Protein AF-A0A538AGN5-F1 (afdb_monomer_lite)

Sequence (71 aa):
MLYADARGVSRVYEMSLSDGVWEIWRDAPGFCQRFTGTFSDDGRAIAGYWDRSRDGSSWERDFDLTYTKVS

Secondary structure (DSSP, 8-state):
-EEE-TTS-EEE-EEEEETTEEEEEE--TT-EEEEEEEE-TTSSEEEEEEEEESSSSS-EEEEEEEEE---

Radius of gyration: 13.48 Å; chains: 1; bounding box: 32×28×28 Å

Foldseek 3Di:
DWDADPVRDIDDWDWDDPDQWTKIWDDDAQKTKIKIWGADPVRFKTWMWMWIDNHVPDIDTPDTDMDGDDD

pLDDT: mean 96.23, std 2.99, range [83.0, 98.75]

Structure (mmCIF, N/CA/C/O backbone):
data_AF-A0A538AGN5-F1
#
_entry.id   AF-A0A538AGN5-F1
#
loop_
_atom_site.group_PDB
_atom_site.id
_atom_site.type_symbol
_atom_site.label_atom_id
_atom_site.label_alt_id
_atom_site.label_comp_id
_atom_site.label_asym_id
_atom_site.label_entity_id
_atom_site.label_seq_id
_atom_site.pdbx_PDB_ins_code
_atom_site.Cartn_x
_atom_site.Cartn_y
_atom_site.Cartn_z
_atom_site.occupancy
_atom_site.B_iso_or_equiv
_atom_site.auth_seq_id
_atom_site.auth_comp_id
_atom_site.auth_asym_id
_atom_site.auth_atom_id
_atom_site.pdbx_PDB_model_num
ATOM 1 N N . MET A 1 1 ? 8.216 -9.314 5.214 1.00 88.06 1 MET A N 1
ATOM 2 C CA . MET A 1 1 ? 7.025 -10.153 4.937 1.00 88.06 1 MET A CA 1
ATOM 3 C C . MET A 1 1 ? 7.285 -11.036 3.719 1.00 88.06 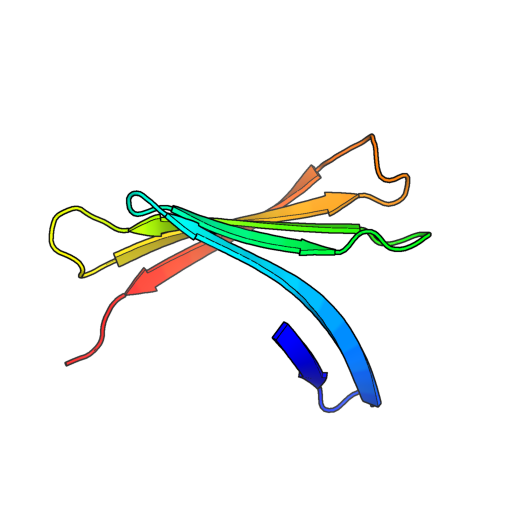1 MET A C 1
ATOM 5 O O . MET A 1 1 ? 7.658 -10.505 2.680 1.00 88.06 1 MET A O 1
ATOM 9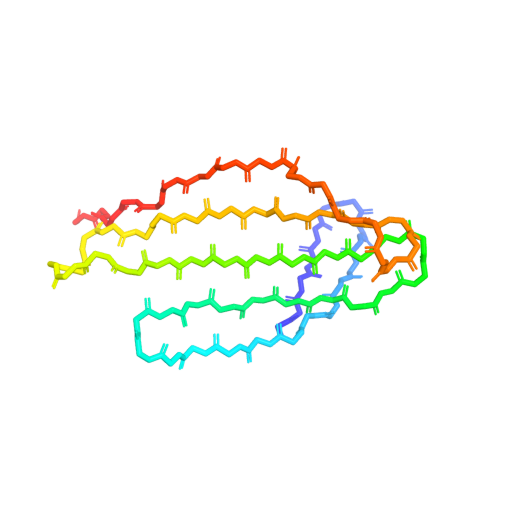 N N . LEU A 1 2 ? 7.103 -12.358 3.826 1.00 91.19 2 LEU A N 1
ATOM 10 C CA . LEU A 1 2 ? 7.130 -13.266 2.670 1.00 91.19 2 LEU A CA 1
ATOM 11 C C . LEU A 1 2 ? 5.717 -13.380 2.085 1.00 91.19 2 LEU A C 1
ATOM 13 O O . LEU A 1 2 ? 4.790 -13.772 2.786 1.00 91.19 2 LEU A O 1
ATOM 17 N N . TYR A 1 3 ? 5.570 -13.048 0.808 1.00 90.06 3 TYR A N 1
ATOM 18 C CA . TYR A 1 3 ? 4.366 -13.276 0.015 1.00 90.06 3 TYR A CA 1
ATOM 19 C C . TYR A 1 3 ? 4.610 -14.453 -0.927 1.00 90.06 3 TYR A C 1
ATOM 21 O O . TYR A 1 3 ? 5.633 -14.479 -1.611 1.00 90.06 3 TYR A O 1
ATOM 29 N N . ALA A 1 4 ? 3.672 -15.392 -0.999 1.00 94.00 4 ALA A N 1
ATOM 30 C CA . ALA A 1 4 ? 3.666 -16.464 -1.986 1.00 94.00 4 ALA A CA 1
ATOM 31 C C . ALA A 1 4 ? 2.244 -16.651 -2.526 1.00 94.00 4 ALA A C 1
ATOM 33 O O . ALA A 1 4 ? 1.283 -16.526 -1.767 1.00 94.00 4 ALA A O 1
ATOM 34 N N . ASP A 1 5 ? 2.104 -16.937 -3.822 1.00 92.06 5 ASP A N 1
ATOM 35 C CA . ASP A 1 5 ? 0.798 -17.140 -4.460 1.00 92.06 5 ASP A CA 1
ATOM 36 C C . ASP A 1 5 ? 0.729 -18.409 -5.323 1.00 92.06 5 ASP A C 1
ATOM 38 O O . ASP A 1 5 ? 1.736 -19.064 -5.596 1.00 92.06 5 ASP A O 1
ATOM 42 N N . ALA A 1 6 ? -0.486 -18.767 -5.753 1.00 94.62 6 ALA A N 1
ATOM 43 C CA . ALA A 1 6 ? -0.772 -20.007 -6.478 1.00 94.62 6 ALA A CA 1
ATOM 44 C C . ALA A 1 6 ? -0.072 -20.123 -7.848 1.00 94.62 6 ALA A C 1
ATOM 46 O O . ALA A 1 6 ? -0.041 -21.207 -8.424 1.00 94.62 6 ALA A O 1
ATOM 47 N N . ARG A 1 7 ? 0.513 -19.037 -8.372 1.00 94.94 7 ARG A N 1
ATOM 48 C CA . ARG A 1 7 ? 1.318 -19.042 -9.605 1.00 94.94 7 ARG A CA 1
ATOM 49 C C . ARG A 1 7 ? 2.764 -19.487 -9.355 1.00 94.94 7 ARG A C 1
ATOM 51 O O . ARG A 1 7 ? 3.566 -19.461 -10.282 1.00 94.94 7 ARG A O 1
ATOM 58 N N . GLY A 1 8 ? 3.120 -19.842 -8.116 1.00 93.75 8 GLY A N 1
ATOM 59 C CA . GLY A 1 8 ? 4.486 -20.209 -7.729 1.00 93.75 8 GLY A CA 1
ATOM 60 C C . GLY A 1 8 ? 5.423 -19.009 -7.576 1.00 93.75 8 GLY A C 1
ATOM 61 O O . GLY A 1 8 ? 6.639 -19.174 -7.548 1.00 93.75 8 GLY A O 1
ATOM 62 N N . VAL A 1 9 ? 4.876 -17.792 -7.488 1.00 92.06 9 VAL A N 1
ATOM 63 C CA . VAL A 1 9 ? 5.663 -16.570 -7.299 1.00 92.06 9 VAL A CA 1
ATOM 64 C C . VAL A 1 9 ? 5.837 -16.303 -5.811 1.00 92.06 9 VAL A C 1
ATOM 66 O O . VAL A 1 9 ? 4.851 -16.193 -5.086 1.00 92.06 9 VAL A O 1
ATOM 69 N N . SER A 1 10 ? 7.085 -16.126 -5.375 1.00 92.31 10 SER A N 1
ATOM 70 C CA . SER A 1 10 ? 7.427 -15.659 -4.031 1.00 92.31 10 SER A CA 1
ATOM 71 C C . SER A 1 10 ? 8.079 -14.280 -4.070 1.00 92.31 10 SER A C 1
ATOM 73 O O . SER A 1 10 ? 8.934 -14.013 -4.917 1.00 92.31 10 SER A O 1
ATOM 75 N N . ARG A 1 11 ? 7.717 -13.407 -3.132 1.00 92.88 11 ARG A N 1
ATOM 76 C CA . ARG A 1 11 ? 8.292 -12.068 -2.974 1.00 92.88 11 ARG A CA 1
ATOM 77 C C . ARG A 1 11 ? 8.615 -11.814 -1.509 1.00 92.88 11 ARG A C 1
ATOM 79 O O . ARG A 1 11 ? 7.804 -12.108 -0.636 1.00 92.88 11 ARG A O 1
ATOM 86 N N . VAL A 1 12 ? 9.781 -11.236 -1.253 1.00 94.19 12 VAL A N 1
ATOM 87 C CA . VAL A 1 12 ? 10.133 -10.705 0.064 1.00 94.19 12 VAL A CA 1
ATOM 88 C C . VAL A 1 12 ? 9.925 -9.200 0.023 1.00 94.19 12 VAL A C 1
ATOM 90 O O . VAL A 1 12 ? 10.425 -8.536 -0.882 1.00 94.19 12 VAL A O 1
ATOM 93 N N . TYR A 1 13 ? 9.163 -8.704 0.988 1.00 96.31 13 TYR A N 1
ATOM 94 C CA . TYR A 1 13 ? 8.949 -7.284 1.218 1.00 96.31 13 TYR A CA 1
ATOM 95 C C . TYR A 1 13 ? 9.556 -6.867 2.550 1.00 96.31 13 TYR A C 1
ATOM 97 O O . TYR A 1 13 ? 9.497 -7.620 3.532 1.00 96.31 13 TYR A O 1
ATOM 105 N N . GLU A 1 14 ? 10.054 -5.646 2.587 1.00 97.88 14 GLU A N 1
ATOM 106 C CA . GLU A 1 14 ? 10.286 -4.900 3.816 1.00 97.88 14 GLU A CA 1
ATOM 107 C C . GLU A 1 14 ? 8.986 -4.220 4.262 1.00 97.88 14 GLU A C 1
ATOM 109 O O . GLU A 1 14 ? 8.022 -4.132 3.494 1.00 97.88 14 GLU A O 1
ATOM 114 N 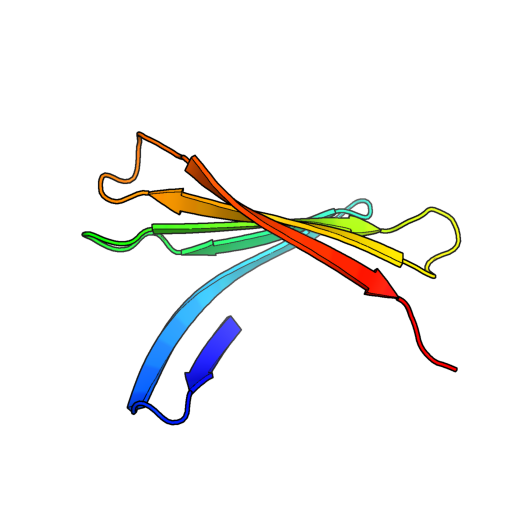N . MET A 1 15 ? 8.915 -3.830 5.534 1.00 97.69 15 MET A N 1
ATOM 115 C CA . MET A 1 15 ? 7.704 -3.262 6.121 1.00 97.69 15 MET A CA 1
ATOM 116 C C . MET A 1 15 ? 8.030 -2.411 7.349 1.00 97.69 15 MET A C 1
ATOM 118 O O . MET A 1 15 ? 8.864 -2.802 8.167 1.00 97.69 15 MET A O 1
ATOM 122 N N . SER A 1 16 ? 7.312 -1.300 7.494 1.00 97.94 16 SER A N 1
ATOM 123 C CA . SER A 1 16 ? 7.233 -0.489 8.708 1.00 97.94 16 SER A CA 1
ATOM 124 C C . SER A 1 16 ? 5.764 -0.303 9.103 1.00 97.94 16 SER A C 1
ATOM 126 O O . SER A 1 16 ? 4.856 -0.326 8.270 1.00 97.94 16 SER A O 1
ATOM 128 N N . LEU A 1 17 ? 5.518 -0.143 10.399 1.00 97.75 17 LEU A N 1
ATOM 129 C CA . LEU A 1 17 ? 4.227 0.286 10.921 1.00 97.75 17 LEU A CA 1
ATOM 130 C C . LEU A 1 17 ? 4.492 1.232 12.086 1.00 97.75 17 LEU A C 1
ATOM 132 O O . LEU A 1 17 ? 4.959 0.805 13.142 1.00 97.75 17 LEU A O 1
ATOM 136 N N . SER A 1 18 ? 4.204 2.508 11.881 1.00 98.00 18 SER A N 1
ATOM 137 C CA . SER A 1 18 ? 4.436 3.564 12.865 1.00 98.00 18 SER A CA 1
ATOM 138 C C . SER A 1 18 ? 3.420 4.678 12.677 1.00 98.00 18 SER A C 1
ATOM 140 O O . SER A 1 18 ? 3.025 4.964 11.551 1.00 98.00 18 SER A O 1
ATOM 142 N N . ASP A 1 19 ? 2.988 5.293 13.779 1.00 96.44 19 ASP A N 1
ATOM 143 C CA . ASP A 1 19 ? 2.139 6.493 13.772 1.00 96.44 19 ASP A CA 1
ATOM 144 C C . ASP A 1 19 ? 0.874 6.376 12.900 1.00 96.44 19 ASP A C 1
ATOM 146 O O . ASP A 1 19 ? 0.467 7.314 12.221 1.00 96.44 19 ASP A O 1
ATOM 150 N N . GLY A 1 20 ? 0.247 5.194 12.894 1.00 97.38 20 GLY A N 1
ATOM 151 C CA . GLY A 1 20 ? -0.965 4.939 12.109 1.00 97.38 20 GLY A CA 1
ATOM 152 C C . GLY A 1 20 ? -0.731 4.804 10.600 1.00 97.38 20 GLY A C 1
ATOM 153 O O . GLY A 1 20 ? -1.702 4.768 9.845 1.00 97.38 20 GLY A O 1
ATOM 154 N N . VAL A 1 21 ? 0.523 4.689 10.156 1.00 98.44 21 VAL A N 1
ATOM 155 C CA . VAL A 1 21 ? 0.899 4.464 8.756 1.00 98.44 21 VAL A CA 1
ATOM 156 C C . VAL A 1 21 ? 1.595 3.114 8.614 1.00 98.44 21 VAL A C 1
ATOM 158 O O . VAL A 1 21 ? 2.584 2.820 9.285 1.00 98.44 21 VAL A O 1
ATOM 161 N N . TRP A 1 22 ? 1.054 2.283 7.732 1.00 98.38 22 TRP A N 1
ATOM 162 C CA . TRP A 1 22 ? 1.614 1.006 7.320 1.00 98.38 22 TRP A CA 1
ATOM 163 C C . TRP A 1 22 ? 2.300 1.162 5.969 1.00 98.38 22 TRP A C 1
ATOM 165 O O . TRP A 1 22 ? 1.634 1.452 4.973 1.00 98.38 22 TRP A O 1
ATOM 175 N N . GLU A 1 23 ? 3.604 0.915 5.917 1.00 98.44 23 GLU A N 1
ATOM 176 C CA . GLU A 1 23 ? 4.352 0.899 4.664 1.00 98.44 23 GLU A CA 1
ATOM 177 C C . GLU A 1 23 ? 4.877 -0.504 4.372 1.00 98.44 23 GLU A C 1
ATOM 179 O O . GLU A 1 23 ? 5.314 -1.239 5.260 1.00 98.44 23 GLU A O 1
ATOM 184 N N . ILE A 1 24 ? 4.837 -0.885 3.099 1.00 98.12 24 ILE A N 1
ATOM 185 C CA . ILE A 1 24 ? 5.447 -2.114 2.588 1.00 98.12 24 ILE A CA 1
ATOM 186 C C . ILE A 1 24 ? 6.180 -1.738 1.315 1.00 98.12 24 ILE A C 1
ATOM 188 O O . ILE A 1 24 ? 5.613 -1.047 0.473 1.00 98.12 24 ILE A O 1
ATOM 192 N N . TRP A 1 25 ? 7.399 -2.221 1.118 1.00 97.94 25 TRP A N 1
ATOM 193 C CA . TRP A 1 25 ? 8.115 -1.980 -0.130 1.00 97.94 25 TRP A CA 1
ATOM 194 C C . TRP A 1 25 ? 8.977 -3.166 -0.527 1.00 97.94 25 TRP A C 1
ATOM 196 O O . TRP A 1 25 ? 9.298 -4.060 0.263 1.00 97.94 25 TRP A O 1
ATOM 206 N N . ARG A 1 26 ? 9.287 -3.199 -1.816 1.00 95.75 26 ARG A N 1
ATOM 207 C CA . ARG A 1 26 ? 10.202 -4.151 -2.419 1.00 95.75 26 ARG A CA 1
ATOM 208 C C . ARG A 1 26 ? 10.905 -3.478 -3.579 1.00 95.75 26 ARG A C 1
ATOM 210 O O . ARG A 1 26 ? 10.273 -3.191 -4.599 1.00 95.75 26 ARG A O 1
ATOM 217 N N . ASP A 1 27 ? 12.216 -3.371 -3.448 1.00 94.50 27 ASP A N 1
ATOM 218 C CA . ASP A 1 27 ? 13.099 -3.000 -4.539 1.00 94.50 27 ASP A CA 1
ATOM 219 C C . ASP A 1 27 ? 13.560 -4.256 -5.265 1.00 94.50 27 ASP A C 1
ATOM 221 O O . ASP A 1 27 ? 14.218 -5.134 -4.704 1.00 94.50 27 ASP A O 1
ATOM 225 N N . ALA A 1 28 ? 13.166 -4.378 -6.530 1.00 91.38 28 ALA A N 1
ATOM 226 C CA . ALA A 1 28 ? 13.613 -5.473 -7.366 1.00 91.38 28 ALA A CA 1
ATOM 227 C C . ALA A 1 28 ? 13.687 -5.063 -8.836 1.00 91.38 28 ALA A C 1
ATOM 229 O O . ALA A 1 28 ? 12.736 -4.462 -9.346 1.00 91.38 28 ALA A O 1
ATOM 230 N N . PRO A 1 29 ? 14.757 -5.460 -9.547 1.00 90.19 29 PRO A N 1
ATOM 231 C CA . PRO A 1 29 ? 14.934 -5.118 -10.950 1.00 90.19 29 PRO A CA 1
ATOM 232 C C . PRO A 1 29 ? 13.699 -5.439 -11.799 1.00 90.19 29 PRO A C 1
ATOM 234 O O . PRO A 1 29 ? 13.164 -6.548 -11.753 1.00 90.19 29 PRO A O 1
ATOM 237 N N . GLY A 1 30 ? 13.248 -4.452 -12.572 1.00 92.44 30 GLY A N 1
ATOM 238 C CA . GLY A 1 30 ? 12.133 -4.577 -13.511 1.00 92.44 30 GLY A CA 1
ATOM 239 C C . GLY A 1 30 ? 10.735 -4.499 -12.892 1.00 92.44 30 GLY A C 1
ATOM 240 O O . GLY A 1 30 ? 9.773 -4.327 -13.643 1.00 92.44 30 GLY A O 1
ATOM 241 N N . PHE A 1 31 ? 10.596 -4.615 -11.565 1.00 93.94 31 PHE A N 1
ATOM 242 C CA . PHE A 1 31 ? 9.303 -4.506 -10.887 1.00 93.94 31 PHE A CA 1
ATOM 243 C C . PHE A 1 31 ? 9.455 -4.213 -9.387 1.00 93.94 31 PHE A C 1
ATOM 245 O O . PHE A 1 31 ? 9.399 -5.127 -8.553 1.00 93.94 31 PHE A O 1
ATOM 252 N N . CYS A 1 32 ? 9.620 -2.935 -9.055 1.00 96.75 32 CYS A N 1
ATOM 253 C CA . CYS A 1 32 ? 9.519 -2.421 -7.696 1.00 96.75 32 CYS A CA 1
ATOM 254 C C . CYS A 1 32 ? 8.054 -2.150 -7.342 1.00 96.75 32 CYS A C 1
ATOM 256 O O . CYS A 1 32 ? 7.244 -1.787 -8.201 1.00 96.75 32 CYS A O 1
ATOM 258 N N . GLN A 1 33 ? 7.716 -2.325 -6.070 1.00 97.19 33 GLN A N 1
ATOM 259 C CA . GLN A 1 33 ? 6.377 -2.064 -5.551 1.00 97.19 33 GLN A CA 1
ATOM 260 C C . GLN A 1 33 ? 6.475 -1.416 -4.180 1.00 97.19 33 GLN A C 1
ATOM 262 O O . GLN A 1 33 ? 7.335 -1.795 -3.382 1.00 97.19 33 GLN A O 1
ATOM 267 N N . ARG A 1 34 ? 5.552 -0.504 -3.889 1.00 98.06 34 ARG A N 1
ATOM 268 C CA . ARG A 1 34 ? 5.368 0.052 -2.551 1.00 98.06 34 ARG A CA 1
ATOM 269 C C . ARG A 1 34 ? 3.891 0.222 -2.241 1.00 98.06 34 ARG A C 1
ATOM 271 O O . ARG A 1 34 ? 3.090 0.457 -3.141 1.00 98.06 34 ARG A O 1
ATOM 278 N N . PHE A 1 35 ? 3.563 0.116 -0.971 1.00 98.44 35 PHE A N 1
ATOM 279 C CA . PHE A 1 35 ? 2.243 0.331 -0.417 1.00 98.44 35 PHE A CA 1
ATOM 280 C C . PHE A 1 35 ? 2.340 1.324 0.725 1.00 98.44 35 PHE A C 1
ATOM 282 O O . PHE A 1 35 ? 3.257 1.226 1.542 1.00 98.44 35 PHE A O 1
ATOM 289 N N . THR A 1 36 ? 1.348 2.201 0.808 1.00 98.75 36 THR A N 1
ATOM 290 C CA . THR A 1 36 ? 1.098 3.033 1.982 1.00 98.75 36 THR A CA 1
ATOM 291 C C . THR A 1 36 ? -0.358 2.856 2.377 1.00 98.75 36 THR A C 1
ATOM 293 O O . THR A 1 36 ? -1.245 2.967 1.530 1.00 98.75 36 THR A O 1
ATOM 296 N N . GLY A 1 37 ? -0.603 2.580 3.654 1.00 98.62 37 GLY A N 1
ATOM 297 C CA . GLY A 1 37 ? -1.934 2.500 4.239 1.00 98.62 37 GLY A CA 1
ATOM 298 C C . GLY A 1 37 ? -2.029 3.344 5.500 1.00 98.62 37 GLY A C 1
ATOM 299 O O . GLY A 1 37 ? -1.232 3.162 6.414 1.00 98.62 37 GLY A O 1
ATOM 300 N N . THR A 1 38 ? -3.022 4.221 5.577 1.00 98.75 38 THR A N 1
ATOM 301 C CA . THR A 1 38 ? -3.281 5.067 6.746 1.00 98.75 38 THR A CA 1
ATOM 302 C C . THR A 1 38 ? -4.501 4.551 7.492 1.00 98.75 38 THR A C 1
ATOM 304 O O . THR A 1 38 ? -5.580 4.403 6.910 1.00 98.75 38 THR A O 1
ATOM 307 N N . PHE A 1 39 ? -4.329 4.273 8.780 1.00 98.62 39 PHE A N 1
ATOM 308 C CA . PHE A 1 39 ? -5.419 3.896 9.672 1.00 98.62 39 PHE A CA 1
ATOM 309 C C . PHE A 1 39 ? -6.312 5.107 9.946 1.00 98.62 39 PHE A C 1
ATOM 311 O O . PHE A 1 39 ? -5.822 6.208 10.183 1.00 98.62 39 PHE A O 1
ATOM 318 N N . SER A 1 40 ? -7.627 4.902 9.934 1.00 98.19 40 SER A N 1
ATOM 319 C CA . SER A 1 40 ? -8.565 5.903 10.438 1.00 98.19 40 SER A CA 1
ATOM 320 C C . SER A 1 40 ? -8.455 6.032 11.960 1.00 98.19 40 SER A C 1
ATOM 322 O O . SER A 1 40 ? -8.150 5.057 12.651 1.00 98.19 40 SER A O 1
ATOM 324 N N . ASP A 1 41 ? -8.773 7.214 12.491 1.00 97.50 41 ASP A N 1
ATOM 325 C CA . ASP A 1 41 ? -8.694 7.512 13.932 1.00 97.50 41 ASP A CA 1
ATOM 326 C C . ASP A 1 41 ? -9.539 6.558 14.796 1.00 97.50 41 ASP A C 1
ATOM 328 O O . ASP A 1 41 ? -9.191 6.249 15.934 1.00 97.50 41 ASP A O 1
ATOM 332 N N . ASP A 1 42 ? -10.649 6.054 14.252 1.00 96.69 42 ASP A N 1
ATOM 333 C CA . ASP A 1 42 ? -11.534 5.093 14.919 1.00 96.69 42 ASP A CA 1
ATOM 334 C C . ASP A 1 42 ? -11.064 3.626 14.804 1.00 96.69 42 ASP A C 1
ATOM 336 O O . ASP A 1 42 ? -11.701 2.714 15.347 1.00 96.69 42 ASP A O 1
ATOM 340 N N . GLY A 1 43 ? -9.967 3.376 14.082 1.00 96.06 43 GLY A N 1
ATOM 341 C CA . GLY A 1 43 ? -9.397 2.051 13.843 1.00 96.06 43 GLY A CA 1
ATOM 342 C C . GLY A 1 43 ? -10.303 1.112 13.039 1.00 96.06 43 GLY A C 1
ATOM 343 O O . GLY A 1 43 ? -10.172 -0.116 13.147 1.00 96.06 43 GLY A O 1
ATOM 344 N N . ARG A 1 44 ? -11.266 1.653 12.282 1.00 97.69 44 ARG A N 1
ATOM 345 C CA . ARG A 1 44 ? -12.234 0.873 11.490 1.00 97.69 44 ARG A CA 1
ATOM 346 C C . ARG A 1 44 ? -11.870 0.744 10.023 1.00 97.69 44 ARG A C 1
ATOM 348 O O . ARG A 1 44 ? -12.385 -0.171 9.375 1.00 97.69 44 ARG A O 1
ATOM 355 N N . ALA A 1 45 ? -10.993 1.598 9.513 1.00 98.38 45 ALA A N 1
ATOM 356 C CA . ALA A 1 45 ? -10.573 1.580 8.128 1.00 98.38 45 ALA A CA 1
ATOM 357 C C . ALA A 1 45 ? -9.057 1.735 7.980 1.00 98.38 45 ALA A C 1
ATOM 359 O O . ALA A 1 45 ? -8.382 2.316 8.828 1.00 98.38 45 ALA A O 1
ATOM 360 N N . ILE A 1 46 ? -8.541 1.221 6.867 1.00 98.62 46 ILE A N 1
ATOM 361 C CA . ILE A 1 46 ? -7.211 1.551 6.360 1.00 98.62 46 ILE A CA 1
ATOM 362 C C . ILE A 1 46 ? -7.407 2.012 4.922 1.00 98.62 46 ILE A C 1
ATOM 364 O O . ILE A 1 46 ? -7.801 1.206 4.076 1.00 98.62 46 ILE A O 1
ATOM 368 N N . ALA A 1 47 ? -7.159 3.290 4.653 1.00 98.75 47 ALA A N 1
ATOM 369 C CA . ALA A 1 47 ? -7.114 3.814 3.293 1.00 98.75 47 ALA A CA 1
ATOM 370 C C . ALA A 1 47 ? -5.705 3.592 2.753 1.00 98.75 47 ALA A C 1
ATOM 372 O O . ALA A 1 47 ? -4.744 4.056 3.364 1.00 98.75 47 ALA A O 1
ATOM 373 N N . GLY A 1 48 ? -5.561 2.871 1.647 1.00 98.62 48 GLY A N 1
ATOM 374 C CA . GLY A 1 48 ? -4.247 2.559 1.113 1.00 98.62 48 GLY A CA 1
ATOM 375 C C . GLY A 1 48 ? -4.177 2.539 -0.398 1.00 98.62 48 GLY A C 1
ATOM 376 O O . GLY A 1 48 ? -5.182 2.525 -1.105 1.00 98.62 48 GLY A O 1
ATOM 377 N N . TYR A 1 49 ? -2.950 2.531 -0.891 1.00 98.75 49 TYR A N 1
ATOM 378 C CA . TYR A 1 49 ? -2.660 2.486 -2.312 1.00 98.75 49 TYR A CA 1
ATOM 379 C C . TYR A 1 49 ? -1.356 1.747 -2.567 1.00 98.75 49 TYR A C 1
ATOM 381 O O . TYR A 1 49 ? -0.443 1.760 -1.740 1.00 98.75 49 TYR A O 1
ATOM 389 N N . TRP A 1 50 ? -1.281 1.112 -3.731 1.00 98.50 50 TRP A N 1
ATOM 390 C CA . TRP A 1 50 ? -0.059 0.522 -4.256 1.00 98.50 50 TRP A CA 1
ATOM 391 C C . TRP A 1 50 ? 0.472 1.368 -5.401 1.00 98.50 50 TRP A C 1
ATOM 393 O O . TRP A 1 50 ? -0.268 1.690 -6.329 1.00 98.50 50 TRP A O 1
ATOM 403 N N . ASP A 1 51 ? 1.769 1.651 -5.372 1.00 98.62 51 ASP A N 1
ATOM 404 C CA . ASP A 1 51 ? 2.502 2.155 -6.524 1.00 98.62 51 ASP A CA 1
ATOM 405 C C . ASP A 1 51 ? 3.443 1.068 -7.055 1.00 98.62 51 ASP A C 1
ATOM 407 O O . ASP A 1 51 ? 3.941 0.208 -6.311 1.00 98.62 51 ASP A O 1
ATOM 411 N N . ARG A 1 52 ? 3.741 1.143 -8.350 1.00 97.75 52 ARG A N 1
ATOM 412 C CA . ARG A 1 52 ? 4.728 0.291 -9.015 1.00 97.75 52 ARG A CA 1
ATOM 413 C C . ARG A 1 52 ? 5.738 1.118 -9.794 1.00 97.75 52 ARG A C 1
ATOM 415 O O . ARG A 1 52 ? 5.458 2.236 -10.216 1.00 97.75 52 ARG A O 1
ATOM 422 N N . SER A 1 53 ? 6.910 0.536 -10.007 1.00 97.94 53 SER A N 1
ATOM 423 C CA . SER A 1 53 ? 7.959 1.114 -10.839 1.00 97.94 53 SER A CA 1
ATOM 424 C C . SER A 1 53 ? 8.729 0.014 -11.567 1.00 97.94 53 SER A C 1
A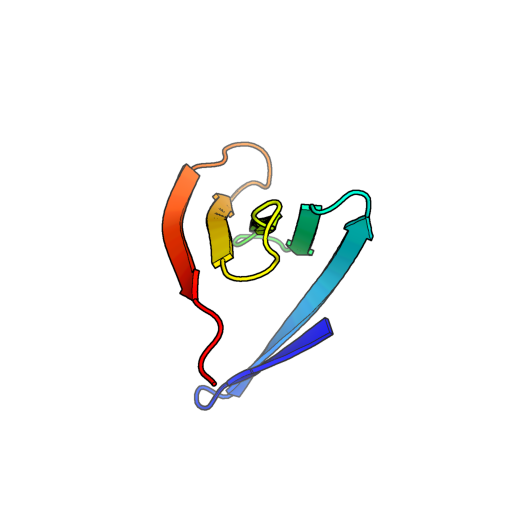TOM 426 O O . SER A 1 53 ? 8.946 -1.070 -11.025 1.00 97.94 53 SER A O 1
ATOM 428 N N . ARG A 1 54 ? 9.130 0.268 -12.817 1.00 96.12 54 ARG A N 1
ATOM 429 C CA . ARG A 1 54 ? 9.983 -0.655 -13.593 1.00 96.12 54 ARG A CA 1
ATOM 430 C C . ARG A 1 54 ? 11.472 -0.363 -13.416 1.00 96.12 54 ARG A C 1
ATOM 432 O O . ARG A 1 54 ? 12.283 -1.277 -13.536 1.00 96.12 54 ARG A O 1
ATOM 439 N N . ASP A 1 55 ? 11.809 0.896 -13.159 1.00 95.50 55 ASP A N 1
ATOM 440 C CA . ASP A 1 55 ? 13.171 1.431 -13.073 1.00 95.50 55 ASP A CA 1
ATOM 441 C C . ASP A 1 55 ? 13.581 1.811 -11.637 1.00 95.50 55 ASP A C 1
ATOM 443 O O . ASP A 1 55 ? 14.737 2.151 -11.401 1.00 95.50 55 ASP A O 1
ATOM 447 N N . GLY A 1 56 ? 12.657 1.730 -10.675 1.00 95.12 56 GLY A N 1
ATOM 448 C CA . GLY A 1 56 ? 12.854 2.125 -9.278 1.00 95.12 56 GLY A CA 1
ATOM 449 C C . GLY A 1 56 ? 12.791 3.638 -9.038 1.00 95.12 56 GLY A C 1
ATOM 450 O O . GLY A 1 56 ? 12.903 4.074 -7.894 1.00 95.12 56 GLY A O 1
ATOM 451 N N . SER A 1 57 ? 12.594 4.450 -10.080 1.00 95.06 57 SER A N 1
ATOM 452 C CA . SER A 1 57 ? 12.647 5.917 -10.002 1.00 95.06 57 SER A CA 1
ATOM 453 C C . SER A 1 57 ? 11.371 6.582 -10.515 1.00 95.06 57 SER A C 1
ATOM 455 O O . SER A 1 57 ? 10.884 7.533 -9.903 1.00 95.06 57 SER A O 1
ATOM 457 N N . SER A 1 58 ? 10.783 6.048 -11.581 1.00 96.38 58 SER A N 1
ATOM 458 C CA . SER A 1 58 ? 9.494 6.460 -12.124 1.00 96.38 58 SER A CA 1
ATOM 459 C C . SER A 1 58 ? 8.394 5.628 -11.474 1.00 96.38 58 SER A C 1
ATOM 461 O O . SER A 1 58 ? 8.276 4.429 -11.739 1.00 96.38 58 SER A O 1
ATOM 463 N N . TRP A 1 59 ? 7.601 6.253 -10.606 1.00 97.56 59 TRP A N 1
ATOM 464 C CA . TRP A 1 59 ? 6.532 5.587 -9.863 1.00 97.56 59 TRP A CA 1
ATOM 465 C C . TRP A 1 59 ? 5.163 5.970 -10.411 1.00 97.56 59 TRP A C 1
ATOM 467 O O . TRP A 1 59 ? 4.881 7.147 -10.633 1.00 97.56 59 TRP A O 1
ATOM 477 N N . GLU A 1 60 ? 4.307 4.971 -10.592 1.00 97.94 60 GLU A N 1
ATOM 478 C CA . GLU A 1 60 ? 2.918 5.151 -11.002 1.00 97.94 60 GLU A CA 1
ATOM 479 C C . GLU A 1 60 ? 1.974 4.461 -10.020 1.00 97.94 60 GLU A C 1
ATOM 481 O O . GLU A 1 60 ? 2.293 3.398 -9.477 1.00 97.94 60 GLU A O 1
ATOM 486 N N . ARG A 1 61 ? 0.800 5.067 -9.824 1.00 98.19 61 ARG A N 1
ATOM 487 C CA . ARG A 1 61 ? -0.286 4.471 -9.051 1.00 98.19 61 ARG A CA 1
ATOM 488 C C . ARG A 1 61 ? -0.773 3.217 -9.767 1.00 98.19 61 ARG A C 1
ATOM 490 O O . ARG A 1 61 ? -1.199 3.297 -10.916 1.00 98.19 61 ARG A O 1
ATOM 497 N N . ASP A 1 62 ? -0.724 2.080 -9.082 1.00 97.81 62 ASP A N 1
ATOM 498 C CA . ASP A 1 62 ? -1.256 0.819 -9.598 1.00 97.81 62 ASP A CA 1
ATOM 499 C C . ASP A 1 62 ? -2.752 0.720 -9.278 1.00 97.81 62 ASP A C 1
ATOM 501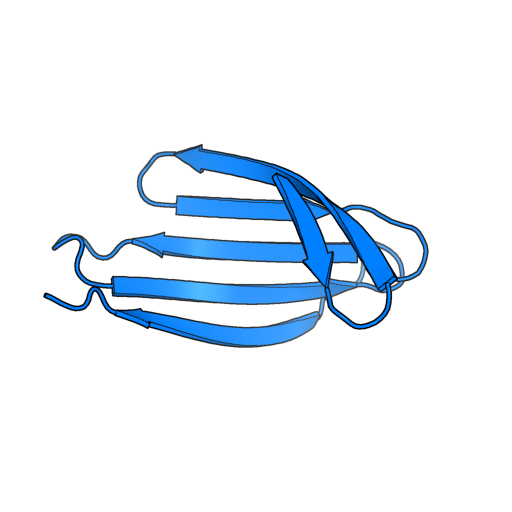 O O . ASP A 1 62 ? -3.582 0.617 -10.179 1.00 97.81 62 ASP A O 1
ATOM 505 N N . PHE A 1 63 ? -3.111 0.827 -7.995 1.00 98.44 63 PHE A N 1
ATOM 506 C CA . PHE A 1 63 ? -4.504 0.864 -7.546 1.00 98.44 63 PHE A CA 1
ATOM 507 C C . PHE A 1 63 ? -4.647 1.413 -6.123 1.00 98.44 63 PHE A C 1
ATOM 509 O O . PHE A 1 63 ? -3.717 1.373 -5.314 1.00 98.44 63 PHE A O 1
ATOM 516 N N . ASP A 1 64 ? -5.855 1.883 -5.825 1.00 98.69 64 ASP A N 1
ATOM 517 C CA . ASP A 1 64 ? -6.311 2.298 -4.503 1.00 98.69 64 ASP A CA 1
ATOM 518 C C . ASP A 1 64 ? -7.191 1.209 -3.880 1.00 98.69 64 ASP A C 1
ATOM 520 O O . ASP A 1 64 ? -7.874 0.456 -4.581 1.00 98.69 64 ASP A O 1
ATOM 524 N N . LEU A 1 65 ? -7.189 1.129 -2.553 1.00 98.50 65 LEU A N 1
ATOM 525 C CA . LEU A 1 65 ? -8.049 0.227 -1.803 1.00 98.50 65 LEU A CA 1
ATOM 526 C C . LEU A 1 65 ? -8.365 0.766 -0.409 1.00 98.50 65 LEU A C 1
ATOM 528 O O . LEU A 1 65 ? -7.573 1.473 0.209 1.00 98.50 65 LEU A O 1
ATOM 532 N N . THR A 1 66 ? -9.500 0.329 0.122 1.00 98.50 66 THR A N 1
ATOM 533 C CA . THR A 1 66 ? -9.868 0.572 1.514 1.00 98.50 66 THR A CA 1
ATOM 534 C C . THR A 1 66 ? -10.155 -0.759 2.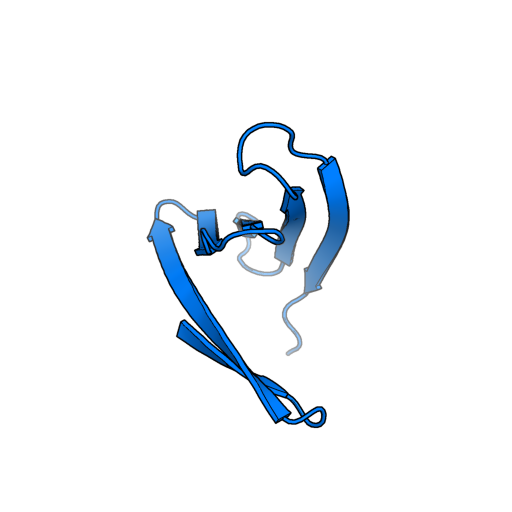181 1.00 98.50 66 THR A C 1
ATOM 536 O O . THR A 1 66 ? -11.043 -1.495 1.749 1.00 98.50 66 THR A O 1
ATOM 539 N N . TYR A 1 67 ? -9.424 -1.067 3.249 1.00 98.25 67 TYR A N 1
ATOM 540 C CA . TYR A 1 67 ? -9.793 -2.156 4.146 1.00 98.25 67 TYR A CA 1
ATOM 541 C C . TYR A 1 67 ? -10.791 -1.636 5.172 1.00 98.25 67 TYR A C 1
ATOM 543 O O . TYR A 1 67 ? -10.574 -0.581 5.762 1.00 98.25 67 TYR A O 1
ATOM 551 N N . THR A 1 68 ? -11.854 -2.395 5.423 1.00 98.12 68 THR A N 1
ATOM 552 C CA . THR A 1 68 ? -12.813 -2.115 6.495 1.00 98.12 68 THR A CA 1
ATOM 553 C C . THR A 1 68 ? -12.815 -3.273 7.478 1.00 98.12 68 THR A C 1
ATOM 555 O O . THR A 1 68 ? -12.883 -4.439 7.085 1.00 98.12 68 THR A O 1
ATOM 558 N N . LYS A 1 69 ? -12.731 -2.956 8.769 1.00 97.12 69 LYS A N 1
ATOM 559 C CA . LYS A 1 69 ? -12.752 -3.947 9.842 1.00 97.12 69 LYS A CA 1
ATOM 560 C C . LYS A 1 69 ? -14.140 -4.582 9.941 1.00 97.12 69 LYS A C 1
ATOM 562 O O . LYS A 1 69 ? -15.102 -3.902 10.293 1.00 97.12 69 LYS A O 1
ATOM 567 N N . VAL A 1 70 ? -14.228 -5.883 9.675 1.00 95.56 70 VAL A N 1
ATOM 568 C CA . VAL A 1 70 ? -15.446 -6.678 9.893 1.00 95.56 70 VAL A CA 1
ATOM 569 C C . VAL A 1 70 ? -15.513 -7.158 11.346 1.00 95.56 70 VAL A C 1
ATOM 571 O O . VAL A 1 70 ? -14.484 -7.501 11.932 1.00 95.56 70 VAL A O 1
ATOM 574 N N . SER A 1 71 ? -16.708 -7.092 11.939 1.00 83.00 71 SER A N 1
ATOM 575 C CA . SER A 1 71 ? -17.015 -7.526 13.312 1.00 83.00 71 SER A CA 1
ATOM 576 C C . SER A 1 71 ? -17.419 -8.988 13.377 1.00 83.00 71 SER A C 1
ATOM 578 O O . SER A 1 71 ? -18.223 -9.371 12.497 1.00 83.00 71 SER A O 1
#